Protein AF-R6FJ66-F1 (afdb_monomer)

Secondary structure (DSSP, 8-state):
-PPP-HHHHHTTTTSS--S-S--HHHHHHHHHHT-SHHHHHHHHHHHHHHHHHHHHHTEEEETTEEEE-TTSTTHHHHHHHHHHHHHH--TTEEEEE-SS-EEEEE----

Sequence (110 aa):
MGTINLDYIQKNNDVQNGETYLTEQNIRFLKRMFKDESVYIKHMETLWALRALTAKSCEIPQGKGVRYDKNNPIFRITEFTNELIGALLNDNINFSFDGEKVNHWKIFQR

Foldseek 3Di:
DDDDDVVVVVVVVVPPDPPDPQDPVNVVVVCVCCVDPVSLVVVLFVLVVLLVVLQVVQWDDDPPDTDGDCVPPSVVSNVVSVVVSVVSDDPQKDWDDDPPGIDMDGDDDD

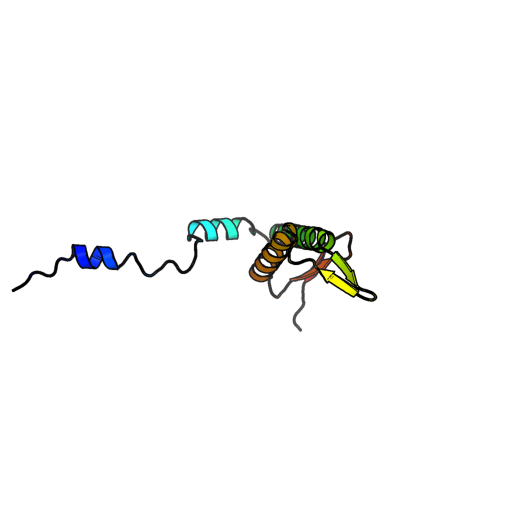pLDDT: mean 82.89, std 16.43, range [41.25, 95.94]

Structure (mmCIF, N/CA/C/O backbone):
data_AF-R6FJ66-F1
#
_entry.id   AF-R6FJ66-F1
#
loop_
_atom_site.group_PDB
_atom_site.id
_atom_site.type_symbol
_atom_site.label_atom_id
_atom_site.label_alt_id
_atom_site.label_comp_id
_atom_site.label_asym_id
_atom_site.label_entity_id
_atom_site.label_seq_id
_atom_site.pdbx_PDB_ins_code
_atom_site.Cartn_x
_atom_site.Cartn_y
_atom_site.Cartn_z
_atom_site.occupancy
_atom_site.B_iso_or_equiv
_atom_site.auth_seq_id
_atom_site.auth_comp_id
_atom_site.auth_asym_id
_atom_site.auth_atom_id
_atom_site.pdbx_PDB_model_num
ATOM 1 N N . MET A 1 1 ? -5.413 -47.742 40.037 1.00 41.38 1 MET A N 1
ATOM 2 C CA . MET A 1 1 ? -6.011 -46.420 39.758 1.00 41.38 1 MET A CA 1
ATOM 3 C C . MET A 1 1 ? -4.871 -45.469 39.444 1.00 41.38 1 MET A C 1
ATOM 5 O O . MET A 1 1 ? -4.157 -45.089 40.359 1.00 41.38 1 MET A O 1
ATOM 9 N N . GLY A 1 2 ? -4.607 -45.209 38.162 1.00 45.03 2 GLY A N 1
ATOM 10 C CA . GLY A 1 2 ? -3.568 -44.262 37.752 1.00 45.03 2 GLY A CA 1
ATOM 11 C C . GLY A 1 2 ? -4.144 -42.854 37.754 1.00 45.03 2 GLY A C 1
ATOM 12 O O . GLY A 1 2 ? -5.144 -42.604 37.085 1.00 45.03 2 GLY A O 1
ATOM 13 N N . THR A 1 3 ? -3.564 -41.960 3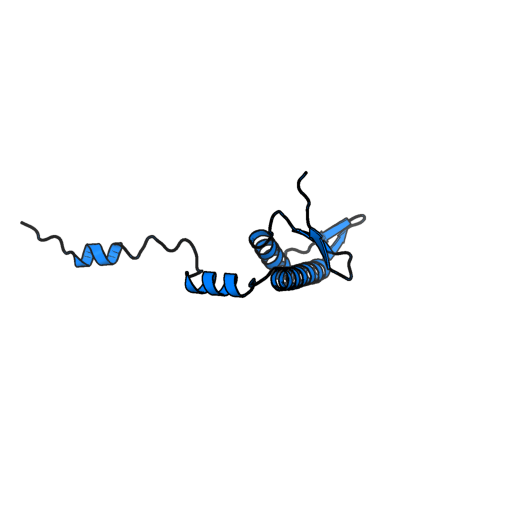8.545 1.00 52.62 3 THR A N 1
ATOM 14 C CA . THR A 1 3 ? -3.901 -40.538 38.561 1.00 52.62 3 THR A CA 1
ATOM 15 C C . THR A 1 3 ? -3.488 -39.906 37.236 1.00 52.62 3 THR A C 1
ATOM 17 O O . THR A 1 3 ? -2.328 -39.972 36.833 1.00 52.62 3 THR A O 1
ATOM 20 N N . ILE A 1 4 ? -4.454 -39.302 36.543 1.00 57.41 4 ILE A N 1
ATOM 21 C CA . ILE A 1 4 ? -4.186 -38.469 35.372 1.00 57.41 4 ILE A CA 1
ATOM 22 C C . ILE A 1 4 ? -3.432 -37.235 35.868 1.00 57.41 4 ILE A C 1
ATOM 24 O O . ILE A 1 4 ? -3.925 -36.497 36.720 1.00 57.41 4 ILE A O 1
ATOM 28 N N . ASN A 1 5 ? -2.221 -37.040 35.357 1.00 53.06 5 ASN A N 1
ATOM 29 C CA . ASN A 1 5 ? -1.408 -35.879 35.673 1.00 53.06 5 ASN A CA 1
ATOM 30 C C . ASN A 1 5 ? -1.975 -34.655 34.928 1.00 53.06 5 ASN A C 1
ATOM 32 O O . ASN A 1 5 ? -1.795 -34.520 33.717 1.00 53.06 5 ASN A O 1
ATOM 36 N N . LEU A 1 6 ? -2.704 -33.800 35.651 1.00 54.41 6 LEU A N 1
ATOM 37 C CA . LEU A 1 6 ? -3.357 -32.600 35.115 1.00 54.41 6 LEU A CA 1
ATOM 38 C C . LEU A 1 6 ? -2.350 -31.584 34.546 1.00 54.41 6 LEU A C 1
ATOM 40 O O . LEU A 1 6 ? -2.681 -30.888 33.586 1.00 54.41 6 LEU A O 1
ATOM 44 N N . ASP A 1 7 ? -1.099 -31.590 35.017 1.00 53.91 7 ASP A N 1
ATOM 45 C CA . ASP A 1 7 ? -0.034 -30.728 34.485 1.00 53.91 7 ASP A CA 1
ATOM 46 C C . ASP A 1 7 ? 0.358 -31.126 33.048 1.00 53.91 7 ASP A C 1
ATOM 48 O O . ASP A 1 7 ? 0.769 -30.288 32.243 1.00 53.91 7 ASP A O 1
ATOM 52 N N . TYR A 1 8 ? 0.175 -32.403 32.685 1.00 49.53 8 TYR A N 1
ATOM 53 C CA . TYR A 1 8 ? 0.399 -32.910 31.324 1.00 49.53 8 TYR A CA 1
ATOM 54 C C . TYR A 1 8 ? -0.713 -32.494 30.349 1.00 49.53 8 TYR A C 1
ATOM 56 O O . TYR A 1 8 ? -0.475 -32.394 29.144 1.00 49.53 8 TYR A O 1
ATOM 64 N N . ILE A 1 9 ? -1.921 -32.234 30.859 1.00 49.06 9 ILE A N 1
ATOM 65 C CA . ILE A 1 9 ? -3.049 -31.725 30.067 1.00 49.06 9 ILE A CA 1
ATOM 66 C C . ILE A 1 9 ? -2.917 -30.208 29.888 1.00 49.06 9 ILE A C 1
ATOM 68 O O . ILE A 1 9 ? -3.177 -29.695 28.803 1.00 49.06 9 ILE A O 1
ATOM 72 N N . GLN A 1 10 ? -2.422 -29.491 30.901 1.00 47.75 10 GLN A N 1
ATOM 73 C CA . GLN A 1 10 ? -2.192 -28.047 30.801 1.00 47.75 10 GLN A CA 1
ATOM 74 C C . GLN A 1 10 ? -1.061 -27.684 29.833 1.00 47.75 10 GLN A C 1
ATOM 76 O O . GLN A 1 10 ? -1.218 -26.748 29.058 1.00 47.75 10 GLN A O 1
ATOM 81 N N . LYS A 1 11 ? 0.021 -28.471 29.767 1.00 43.47 11 LYS A N 1
ATOM 82 C CA . LYS A 1 11 ? 1.126 -28.212 28.823 1.00 43.47 11 LYS A CA 1
ATOM 83 C C . LYS A 1 11 ? 0.779 -28.426 27.343 1.00 43.47 11 LYS A C 1
ATOM 85 O O . LYS A 1 11 ? 1.511 -27.945 26.486 1.00 43.47 11 LYS A O 1
ATOM 90 N N . ASN A 1 12 ? -0.304 -29.146 27.041 1.00 41.25 12 ASN A N 1
ATOM 91 C CA . ASN A 1 12 ? -0.724 -29.446 25.666 1.00 41.25 12 ASN A CA 1
ATOM 92 C C . ASN A 1 12 ? -1.862 -28.550 25.154 1.00 41.25 12 ASN A C 1
ATOM 94 O O . ASN A 1 12 ? -2.172 -28.601 23.967 1.00 41.25 12 ASN A O 1
ATOM 98 N N . ASN A 1 13 ? -2.448 -27.701 26.004 1.00 43.75 13 ASN A N 1
ATOM 99 C CA . ASN A 1 13 ? -3.465 -26.734 25.576 1.00 43.75 13 ASN A CA 1
ATOM 100 C C . ASN A 1 13 ? -2.880 -25.403 25.070 1.00 43.75 13 ASN A C 1
ATOM 102 O O . ASN A 1 13 ? -3.620 -24.596 24.516 1.00 43.75 13 ASN A O 1
ATOM 106 N N . ASP A 1 14 ? -1.565 -25.196 25.175 1.00 45.72 14 ASP A N 1
ATOM 107 C CA . ASP A 1 14 ? -0.898 -23.974 24.697 1.00 45.72 14 ASP A CA 1
ATOM 108 C C . ASP A 1 14 ? -0.414 -24.055 23.233 1.00 45.72 14 ASP A C 1
ATOM 110 O O . ASP A 1 14 ? 0.208 -23.119 22.733 1.00 45.72 14 ASP A O 1
ATOM 114 N N . VAL A 1 15 ? -0.685 -25.152 22.510 1.00 52.41 15 VAL A N 1
ATOM 115 C CA . VAL A 1 15 ? -0.075 -25.412 21.184 1.00 52.41 15 VAL A CA 1
ATOM 116 C C . VAL A 1 15 ? -1.051 -25.291 19.997 1.00 52.41 15 VAL A C 1
ATOM 118 O O . VAL A 1 15 ? -0.660 -25.553 18.865 1.00 52.41 15 VAL A O 1
ATOM 121 N N . GLN A 1 16 ? -2.298 -24.829 20.163 1.00 50.78 16 GLN A N 1
ATOM 122 C CA . GLN A 1 16 ? -3.231 -24.714 19.018 1.00 50.78 16 GLN A CA 1
ATOM 123 C C . GLN A 1 16 ? -4.141 -23.473 19.012 1.00 50.78 16 GLN A C 1
ATOM 125 O O . GLN A 1 16 ? -5.353 -23.609 18.923 1.00 50.78 16 GLN A O 1
ATOM 130 N N . ASN A 1 17 ? -3.588 -22.254 19.062 1.00 50.09 17 ASN A N 1
ATOM 131 C CA . ASN A 1 17 ? -4.396 -21.040 18.809 1.00 50.09 17 ASN A CA 1
ATOM 132 C C . ASN A 1 17 ? -3.659 -19.858 18.143 1.00 50.09 17 ASN A C 1
ATOM 134 O O . ASN A 1 17 ? -4.168 -18.741 18.113 1.00 50.09 17 ASN A O 1
ATOM 138 N N . GLY A 1 18 ? -2.460 -20.069 17.597 1.00 51.94 18 GLY A N 1
ATOM 139 C CA . GLY A 1 18 ? -1.685 -19.010 16.945 1.00 51.94 18 GLY A CA 1
ATOM 140 C C . GLY A 1 18 ? -1.737 -19.081 15.422 1.00 51.94 18 GLY A C 1
ATOM 141 O O . GLY A 1 18 ? -0.720 -19.392 14.814 1.00 51.94 18 GLY A O 1
ATOM 142 N N . GLU A 1 19 ? -2.881 -18.801 14.789 1.00 66.88 19 GLU A N 1
ATOM 143 C CA . GLU A 1 19 ? -2.974 -18.725 13.313 1.00 66.88 19 GLU A CA 1
ATOM 144 C C . GLU A 1 19 ? -2.171 -17.547 12.723 1.00 66.88 19 GLU A C 1
ATOM 146 O O . GLU A 1 19 ? -1.909 -17.492 11.523 1.00 66.88 19 GLU A O 1
ATOM 151 N N . THR A 1 20 ? -1.758 -16.590 13.559 1.00 80.50 20 THR A N 1
ATOM 152 C CA . THR A 1 20 ? -1.083 -15.364 13.133 1.00 80.50 20 THR A CA 1
ATOM 153 C C . THR A 1 20 ? -0.045 -14.890 14.151 1.00 80.50 20 THR A C 1
ATOM 155 O O . THR A 1 20 ? -0.195 -15.078 15.357 1.00 80.50 20 THR A O 1
ATOM 158 N N . TYR A 1 21 ? 0.998 -14.214 13.658 1.00 85.69 21 TYR A N 1
ATOM 159 C CA . TYR A 1 21 ? 1.987 -13.503 14.479 1.00 85.69 21 TYR A CA 1
ATOM 160 C 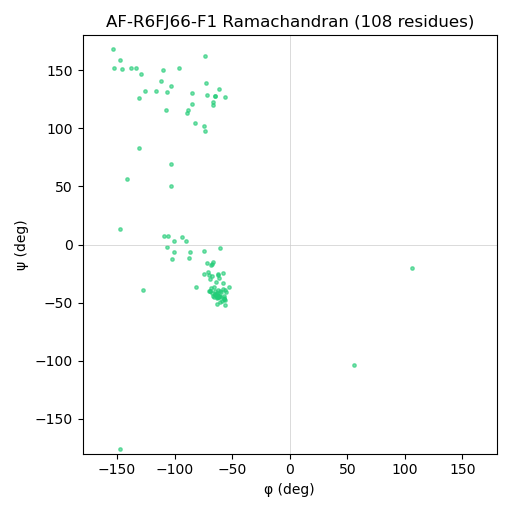C . TYR A 1 21 ? 1.443 -12.189 15.074 1.00 85.69 21 TYR A C 1
ATOM 162 O O . TYR A 1 21 ? 2.135 -11.529 15.850 1.00 85.69 21 TYR A O 1
ATOM 170 N N . LEU A 1 22 ? 0.222 -11.779 14.709 1.00 84.00 22 LEU A N 1
ATOM 171 C CA . LEU A 1 22 ? -0.431 -10.589 15.248 1.00 84.00 22 LEU A CA 1
ATOM 172 C C . LEU A 1 22 ? -1.210 -10.929 16.521 1.00 84.00 22 LEU A C 1
ATOM 174 O O . LEU A 1 22 ? -2.213 -11.635 16.488 1.00 84.00 22 LEU A O 1
ATOM 178 N N . THR A 1 23 ? -0.794 -10.352 17.644 1.00 89.75 23 THR A N 1
ATOM 179 C CA . THR A 1 23 ? -1.553 -10.408 18.900 1.00 89.75 23 THR A CA 1
ATOM 180 C C . THR A 1 23 ? -2.787 -9.505 18.839 1.00 89.75 23 THR A C 1
ATOM 182 O O . THR A 1 23 ? -2.842 -8.545 18.062 1.00 89.75 23 THR A O 1
ATOM 185 N N . GLU A 1 24 ? -3.754 -9.711 19.737 1.00 89.25 24 GLU A N 1
ATOM 186 C CA . GLU A 1 24 ? -4.890 -8.789 19.884 1.00 89.25 24 GLU A CA 1
ATOM 187 C C . GLU A 1 24 ? -4.458 -7.331 20.083 1.00 89.25 24 GLU A C 1
ATOM 189 O O . GLU A 1 24 ? -5.112 -6.402 19.600 1.00 89.25 24 GLU A O 1
ATOM 194 N N . GLN A 1 25 ? -3.358 -7.112 20.807 1.00 90.88 25 GLN A N 1
ATOM 195 C CA . GLN A 1 25 ? -2.818 -5.781 21.035 1.00 90.88 25 GLN A CA 1
ATOM 196 C C . GLN A 1 25 ? -2.330 -5.154 19.722 1.00 90.88 25 GLN A C 1
ATOM 198 O O . GLN A 1 25 ? -2.607 -3.976 19.481 1.00 90.88 25 GLN A O 1
ATOM 203 N N . ASN A 1 26 ? -1.692 -5.934 18.838 1.00 91.69 26 ASN A N 1
ATOM 204 C CA . ASN A 1 26 ? -1.311 -5.469 17.501 1.00 91.69 26 ASN A CA 1
ATOM 205 C C . ASN A 1 26 ? -2.545 -5.044 16.693 1.00 91.69 26 ASN A C 1
ATOM 207 O O . ASN A 1 26 ? -2.549 -3.959 16.114 1.00 91.69 26 ASN A O 1
ATOM 211 N N . ILE A 1 27 ? -3.621 -5.837 16.723 1.00 89.38 27 ILE A N 1
ATOM 212 C CA . ILE A 1 27 ? -4.874 -5.508 16.024 1.00 89.38 27 ILE A CA 1
ATOM 213 C C . ILE A 1 27 ? -5.507 -4.225 16.575 1.00 89.38 27 ILE A C 1
ATOM 215 O O . ILE A 1 27 ? -5.965 -3.376 15.807 1.00 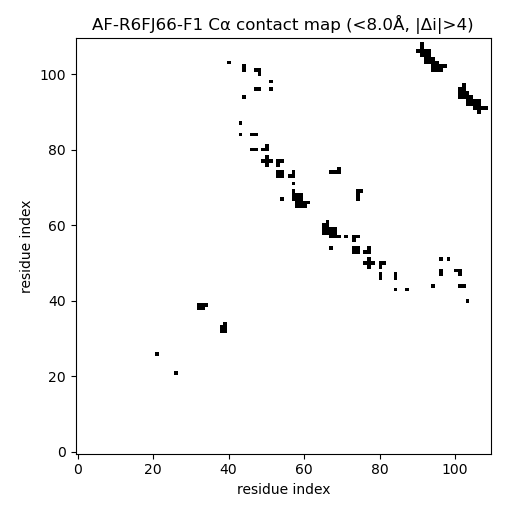89.38 27 ILE A O 1
ATOM 219 N N . ARG A 1 28 ? -5.513 -4.031 17.901 1.00 90.56 28 ARG A N 1
ATOM 220 C CA . ARG A 1 28 ? -6.013 -2.785 18.509 1.00 90.56 28 ARG A CA 1
ATOM 221 C C . ARG A 1 28 ? -5.191 -1.572 18.080 1.00 90.56 28 ARG A C 1
ATOM 223 O O . ARG A 1 28 ? -5.773 -0.516 17.840 1.00 90.56 28 ARG A O 1
ATOM 230 N N . PHE A 1 29 ? -3.869 -1.701 17.970 1.00 90.62 29 PHE A N 1
ATOM 231 C CA . PHE A 1 29 ? -3.026 -0.617 17.466 1.00 90.62 29 PHE A CA 1
ATOM 232 C C . PHE A 1 29 ? -3.294 -0.311 15.994 1.00 90.62 29 PHE A C 1
ATOM 234 O O . PHE A 1 29 ? -3.477 0.859 15.666 1.00 90.62 29 PHE A O 1
ATOM 241 N N . LEU A 1 30 ? -3.425 -1.332 15.142 1.00 88.06 30 LEU A N 1
ATOM 242 C CA . LEU A 1 30 ? -3.790 -1.151 13.734 1.00 88.06 30 LEU A CA 1
ATOM 243 C C . LEU A 1 30 ? -5.118 -0.400 13.594 1.00 88.06 30 LEU A C 1
ATOM 245 O O . LEU A 1 30 ? -5.187 0.602 12.891 1.00 88.06 30 LEU A O 1
ATOM 249 N N . LYS A 1 31 ? -6.152 -0.792 14.348 1.00 88.62 31 LYS A N 1
ATOM 250 C CA . LYS A 1 31 ? -7.442 -0.079 14.353 1.00 88.62 31 LYS A CA 1
ATOM 251 C C . LYS A 1 31 ? -7.304 1.396 14.745 1.00 88.62 31 LYS A C 1
ATOM 253 O O . LYS A 1 31 ? -7.968 2.246 14.164 1.00 88.62 31 LYS A O 1
ATOM 258 N N . ARG A 1 32 ? -6.431 1.721 15.705 1.00 90.62 32 ARG A N 1
ATOM 259 C CA . ARG A 1 32 ? -6.187 3.110 16.138 1.00 90.62 32 ARG A CA 1
ATOM 260 C C . ARG A 1 32 ? -5.457 3.952 15.093 1.00 90.62 32 ARG A C 1
ATOM 262 O O . ARG A 1 32 ? -5.632 5.168 15.101 1.00 90.62 32 ARG A O 1
ATOM 269 N N . MET A 1 33 ? -4.665 3.342 14.208 1.00 90.69 33 MET A N 1
ATOM 270 C CA . MET A 1 33 ? -4.032 4.065 13.097 1.00 90.69 33 MET A CA 1
ATOM 271 C C . MET A 1 33 ? -5.077 4.620 12.125 1.00 90.69 33 MET A C 1
ATOM 273 O O . MET A 1 33 ? -4.898 5.712 11.599 1.00 90.69 33 MET A O 1
ATOM 277 N N . PHE A 1 34 ? -6.201 3.924 11.956 1.00 90.44 34 PHE A N 1
ATOM 278 C CA . PHE A 1 34 ? -7.301 4.299 11.063 1.00 90.44 34 PHE A CA 1
ATOM 279 C C . PHE A 1 34 ? -8.482 4.898 11.840 1.00 90.44 34 PHE A C 1
ATOM 281 O O . PHE A 1 34 ? -9.623 4.468 11.702 1.00 90.44 34 PHE A O 1
ATOM 288 N N . LYS A 1 35 ? -8.197 5.879 12.708 1.00 89.00 35 LYS A N 1
ATOM 289 C CA . LYS A 1 35 ? -9.181 6.448 13.651 1.00 89.00 35 LYS A CA 1
ATOM 290 C C . LYS A 1 35 ? -10.383 7.140 12.994 1.00 89.00 35 LYS A C 1
ATOM 292 O O . LYS A 1 35 ? -11.428 7.257 13.625 1.00 89.00 35 LYS A O 1
ATOM 297 N N . ASP A 1 36 ? -10.213 7.634 11.772 1.00 92.00 36 ASP A N 1
ATOM 298 C CA . ASP A 1 36 ? -11.239 8.309 10.986 1.00 92.00 36 ASP A CA 1
ATOM 299 C C . ASP A 1 36 ? -10.952 8.158 9.484 1.00 92.00 36 ASP A C 1
ATOM 301 O O . ASP A 1 36 ? -9.871 7.718 9.078 1.00 92.00 36 ASP A O 1
ATOM 305 N N . GLU A 1 37 ? -11.934 8.523 8.659 1.00 89.56 37 GLU A N 1
ATOM 306 C CA . GLU A 1 37 ? -11.863 8.386 7.202 1.00 89.56 37 GLU A CA 1
ATOM 307 C C . GLU A 1 37 ? -10.710 9.197 6.584 1.00 89.56 37 GLU A C 1
ATOM 309 O O . GLU A 1 37 ? -10.020 8.708 5.692 1.00 89.56 37 GLU A O 1
ATOM 314 N N . SER A 1 38 ? -10.455 10.414 7.075 1.00 92.25 38 SER A N 1
ATOM 315 C CA . SER A 1 38 ? -9.392 11.281 6.548 1.00 92.25 38 SER A CA 1
ATOM 316 C C . SER A 1 38 ? -8.015 10.662 6.777 1.00 92.25 38 SER A C 1
ATOM 318 O O . SER A 1 38 ? -7.161 10.656 5.890 1.00 92.25 38 SER A O 1
ATOM 320 N N . VAL A 1 39 ? -7.798 10.108 7.968 1.00 93.06 39 VAL A N 1
ATOM 321 C CA . VAL A 1 39 ? -6.551 9.433 8.321 1.00 93.06 39 VAL A CA 1
ATOM 322 C C . VAL A 1 39 ? -6.404 8.124 7.556 1.00 93.06 39 VAL A C 1
ATOM 324 O O . VAL A 1 39 ? -5.304 7.831 7.088 1.00 93.06 39 VAL A O 1
ATOM 327 N N . TYR A 1 40 ? -7.487 7.363 7.387 1.00 92.81 40 TYR A N 1
ATOM 328 C CA . TYR A 1 40 ? -7.493 6.165 6.551 1.00 92.81 40 TYR A CA 1
ATOM 329 C C . TYR A 1 40 ? -7.040 6.466 5.122 1.00 92.81 40 TYR A C 1
ATOM 331 O O . TYR A 1 40 ? -6.075 5.863 4.651 1.00 92.81 40 TYR A O 1
ATOM 339 N N . ILE A 1 41 ? -7.658 7.460 4.482 1.00 93.06 41 ILE A N 1
ATOM 340 C CA . ILE A 1 41 ? -7.319 7.878 3.120 1.00 93.06 41 ILE A CA 1
ATOM 341 C C . ILE A 1 41 ? -5.834 8.245 3.014 1.00 93.06 41 ILE A C 1
ATOM 343 O O . ILE A 1 41 ? -5.149 7.707 2.152 1.00 93.06 41 ILE A O 1
ATOM 347 N N . LYS A 1 42 ? -5.298 9.058 3.933 1.00 93.50 42 LYS A N 1
ATOM 348 C CA . LYS A 1 42 ? -3.879 9.464 3.912 1.00 93.50 42 LYS A CA 1
ATOM 349 C C . LYS A 1 42 ? -2.905 8.288 4.000 1.00 93.50 42 LYS A C 1
ATOM 351 O O . LYS A 1 42 ? -1.877 8.272 3.319 1.00 93.50 42 LYS A O 1
ATOM 356 N N . HIS A 1 43 ? -3.204 7.299 4.844 1.00 94.19 43 HIS A N 1
ATOM 357 C CA . HIS A 1 43 ? -2.373 6.097 4.940 1.00 94.19 43 HIS A CA 1
ATOM 358 C C . HIS A 1 43 ? -2.461 5.268 3.657 1.00 94.19 43 HIS A C 1
ATOM 360 O O . HIS A 1 43 ? -1.431 4.816 3.158 1.00 94.19 43 HIS A O 1
ATOM 366 N N . MET A 1 44 ? -3.660 5.120 3.088 1.00 94.25 44 MET A N 1
ATOM 367 C CA . MET A 1 44 ? -3.844 4.425 1.815 1.00 94.25 44 MET A CA 1
ATOM 368 C C . MET A 1 44 ? -3.115 5.133 0.667 1.00 94.25 44 MET A C 1
ATOM 370 O O . MET A 1 44 ? -2.405 4.472 -0.084 1.00 94.25 44 MET A O 1
ATOM 374 N N . GLU A 1 45 ? -3.200 6.461 0.560 1.00 94.25 45 GLU A N 1
ATOM 375 C CA . GLU A 1 45 ? -2.445 7.253 -0.422 1.00 94.25 45 GLU A CA 1
ATOM 376 C C . GLU A 1 45 ? -0.938 7.029 -0.290 1.00 94.25 45 GLU A C 1
ATOM 378 O O . GLU A 1 45 ? -0.250 6.794 -1.282 1.00 94.25 45 GLU A O 1
ATOM 383 N N . THR A 1 46 ? -0.428 7.028 0.943 1.00 94.00 46 THR A N 1
ATOM 384 C CA . THR A 1 46 ? 0.993 6.782 1.212 1.00 94.00 46 THR A CA 1
ATOM 385 C C . THR A 1 46 ? 1.417 5.383 0.756 1.00 94.00 46 THR A C 1
ATOM 387 O O . THR A 1 46 ? 2.448 5.232 0.098 1.00 94.00 46 THR A O 1
ATOM 390 N N . LEU A 1 47 ? 0.618 4.354 1.060 1.00 95.00 47 LEU A N 1
ATOM 391 C CA . LEU A 1 47 ? 0.892 2.976 0.642 1.00 95.00 47 LEU A CA 1
ATOM 392 C C . LEU A 1 47 ? 0.841 2.820 -0.882 1.00 95.00 47 LEU A C 1
ATOM 394 O O . LEU A 1 47 ? 1.728 2.191 -1.461 1.00 95.00 47 LEU A O 1
ATOM 398 N N . TRP A 1 48 ? -0.151 3.420 -1.542 1.00 95.06 48 TRP A N 1
ATOM 399 C CA . TRP A 1 48 ? -0.278 3.402 -3.001 1.00 95.06 48 TRP A CA 1
ATOM 400 C C . TRP A 1 48 ? 0.890 4.106 -3.693 1.00 95.06 48 TRP A C 1
ATOM 402 O O . TRP A 1 48 ? 1.440 3.566 -4.656 1.00 95.06 48 TRP A O 1
ATOM 412 N N . ALA A 1 49 ? 1.314 5.264 -3.181 1.00 94.06 49 ALA A N 1
ATOM 413 C CA . ALA A 1 49 ? 2.476 5.982 -3.695 1.00 94.06 49 ALA A CA 1
ATOM 414 C C . ALA A 1 49 ? 3.762 5.154 -3.538 1.00 94.06 49 ALA A C 1
ATOM 416 O O . ALA A 1 49 ? 4.524 5.006 -4.495 1.00 94.06 49 ALA A O 1
ATOM 417 N N . LEU A 1 50 ? 3.981 4.543 -2.368 1.00 94.88 50 LEU A N 1
ATOM 418 C CA . LEU A 1 50 ? 5.141 3.679 -2.128 1.00 94.88 50 LEU A CA 1
ATOM 419 C C . LEU A 1 50 ? 5.145 2.455 -3.055 1.00 94.88 50 LEU A C 1
ATOM 421 O O . LEU A 1 50 ? 6.177 2.125 -3.648 1.00 94.88 50 LEU A O 1
ATOM 425 N N . ARG A 1 51 ? 3.992 1.798 -3.225 1.00 95.06 51 ARG A N 1
ATOM 426 C CA . ARG A 1 51 ? 3.834 0.675 -4.156 1.00 95.06 51 ARG A CA 1
ATOM 427 C C . ARG A 1 51 ? 4.201 1.086 -5.580 1.00 95.06 51 ARG A C 1
ATOM 429 O O . ARG A 1 51 ? 4.931 0.365 -6.251 1.00 95.06 51 ARG A O 1
ATOM 436 N N . ALA A 1 52 ? 3.717 2.237 -6.041 1.00 92.56 52 ALA A N 1
ATOM 437 C CA . ALA A 1 52 ? 3.990 2.721 -7.390 1.00 92.56 52 ALA A CA 1
ATOM 438 C C . ALA A 1 52 ? 5.475 3.057 -7.603 1.00 92.56 52 ALA A C 1
ATOM 440 O O . ALA A 1 52 ? 6.058 2.638 -8.600 1.00 92.56 52 ALA A O 1
ATOM 441 N N . LEU A 1 53 ? 6.107 3.755 -6.654 1.00 92.88 53 LEU A N 1
ATOM 442 C CA . LEU A 1 53 ? 7.532 4.106 -6.723 1.00 92.88 53 LEU A CA 1
ATOM 443 C C . LEU A 1 53 ? 8.432 2.865 -6.754 1.00 92.88 53 LEU A C 1
ATOM 445 O O . LEU A 1 53 ? 9.371 2.785 -7.549 1.00 92.88 53 LEU A O 1
ATOM 449 N N . THR A 1 54 ? 8.135 1.882 -5.907 1.00 94.50 54 THR A N 1
ATOM 450 C CA . THR A 1 54 ? 8.893 0.624 -5.855 1.00 94.50 54 THR A CA 1
ATOM 451 C C . THR A 1 54 ? 8.666 -0.229 -7.100 1.00 94.50 54 THR A C 1
ATOM 453 O O . THR A 1 54 ? 9.639 -0.740 -7.654 1.00 94.50 54 THR A O 1
ATOM 456 N N . ALA A 1 55 ? 7.430 -0.293 -7.611 1.00 93.00 55 ALA A N 1
ATOM 457 C CA . ALA A 1 55 ? 7.119 -0.984 -8.860 1.00 93.00 55 ALA A CA 1
ATOM 458 C C . ALA A 1 55 ? 7.880 -0.360 -10.033 1.00 93.00 55 ALA A C 1
ATOM 460 O O . ALA A 1 55 ? 8.578 -1.075 -10.747 1.00 93.00 55 ALA A O 1
ATOM 461 N N . LYS A 1 56 ? 7.826 0.975 -10.162 1.00 92.19 56 LYS A N 1
ATOM 462 C CA . LYS A 1 56 ? 8.535 1.750 -11.190 1.00 92.19 56 LYS A CA 1
ATOM 463 C C . LYS A 1 56 ? 10.043 1.505 -11.167 1.00 92.19 56 LYS A C 1
ATOM 465 O O . LYS A 1 56 ? 10.673 1.380 -12.210 1.00 92.19 56 LYS A O 1
ATOM 470 N N . SER A 1 57 ? 10.618 1.379 -9.973 1.00 92.50 57 SER A N 1
ATOM 471 C CA . SER A 1 57 ? 12.048 1.088 -9.789 1.00 92.50 57 SER A CA 1
ATOM 472 C C . SER A 1 57 ? 12.449 -0.321 -10.247 1.00 92.50 57 SER A C 1
ATOM 474 O O . SER A 1 57 ? 13.633 -0.591 -10.434 1.00 92.50 57 SER A O 1
ATOM 476 N N . CYS A 1 58 ? 11.476 -1.218 -10.426 1.00 94.38 58 CYS A N 1
ATOM 477 C CA . CYS A 1 58 ? 11.674 -2.583 -10.907 1.00 94.38 58 CYS A CA 1
ATOM 478 C C . CYS A 1 58 ? 11.214 -2.760 -12.364 1.00 94.38 58 CYS A C 1
ATOM 480 O O . CYS A 1 58 ? 11.162 -3.891 -12.846 1.00 94.38 58 CYS A O 1
ATOM 482 N N . GLU A 1 59 ? 10.836 -1.691 -13.070 1.00 94.25 59 GLU A N 1
ATOM 483 C CA . GLU A 1 59 ? 10.342 -1.786 -14.445 1.00 94.25 59 GLU A CA 1
ATOM 484 C C . GLU A 1 59 ? 11.459 -2.129 -15.433 1.00 94.25 59 GLU A C 1
ATOM 486 O O . GLU A 1 59 ? 12.493 -1.471 -15.517 1.00 94.25 59 GLU A O 1
ATOM 491 N N . ILE A 1 60 ? 11.204 -3.157 -16.236 1.00 92.62 60 ILE A N 1
ATOM 492 C CA . ILE A 1 60 ? 11.974 -3.536 -17.409 1.00 92.62 60 ILE A CA 1
ATOM 493 C C . ILE A 1 60 ? 11.122 -3.177 -18.634 1.00 92.62 60 ILE A C 1
ATOM 495 O O . ILE A 1 60 ? 10.055 -3.778 -18.833 1.00 92.62 60 ILE A O 1
ATOM 499 N N . PRO A 1 61 ? 11.576 -2.242 -19.486 1.00 87.75 61 PRO A N 1
ATOM 500 C CA . PRO A 1 61 ? 10.907 -1.946 -20.746 1.00 87.75 61 PRO A CA 1
ATOM 501 C C . PRO A 1 61 ? 10.772 -3.211 -21.605 1.00 87.75 61 PRO A C 1
ATOM 503 O O . PRO A 1 61 ? 11.764 -3.888 -21.879 1.00 87.75 61 PRO A O 1
ATOM 506 N N . GLN A 1 62 ? 9.556 -3.536 -22.053 1.00 84.50 62 GLN A N 1
ATOM 507 C CA . GLN A 1 62 ? 9.301 -4.689 -22.918 1.00 84.50 62 GLN A CA 1
ATOM 508 C C . GLN A 1 62 ? 8.443 -4.285 -24.121 1.00 84.50 62 GLN A C 1
ATOM 510 O O . GLN A 1 62 ? 7.229 -4.486 -24.145 1.00 84.50 62 GLN A O 1
ATOM 515 N N . GLY A 1 63 ? 9.081 -3.742 -25.161 1.00 82.50 63 GLY A N 1
ATOM 516 C CA . GLY A 1 63 ? 8.416 -3.390 -26.420 1.00 82.50 63 GLY A CA 1
ATOM 517 C C . GLY A 1 63 ? 7.232 -2.435 -26.214 1.00 82.50 63 GLY A C 1
ATOM 518 O O . GLY A 1 63 ? 7.434 -1.248 -25.997 1.00 82.50 63 GLY A O 1
ATOM 519 N N . LYS A 1 64 ? 5.998 -2.957 -26.290 1.00 78.94 64 LYS A N 1
ATOM 520 C CA . LYS A 1 64 ? 4.743 -2.199 -26.095 1.00 78.94 64 LYS A CA 1
ATOM 521 C C . LYS A 1 64 ? 4.196 -2.232 -24.660 1.00 78.94 64 LYS A C 1
ATOM 523 O O . LYS A 1 64 ? 3.082 -1.771 -24.432 1.00 78.94 64 LYS A O 1
ATOM 528 N N . GLY A 1 65 ? 4.928 -2.804 -23.711 1.00 82.75 65 GLY A N 1
ATOM 529 C CA . GLY A 1 65 ? 4.479 -2.951 -22.334 1.00 82.75 65 GLY A CA 1
ATOM 530 C C . GLY A 1 65 ? 5.613 -2.877 -21.324 1.00 82.75 65 GLY A C 1
ATOM 531 O O . GLY A 1 65 ? 6.777 -2.633 -21.654 1.00 82.75 65 GLY A O 1
ATOM 532 N N . VAL A 1 66 ? 5.236 -3.102 -20.073 1.00 86.44 66 VAL A N 1
ATOM 533 C CA . VAL A 1 66 ? 6.134 -3.092 -18.924 1.00 86.44 66 VAL A CA 1
ATOM 534 C C . VAL A 1 66 ? 6.158 -4.490 -18.325 1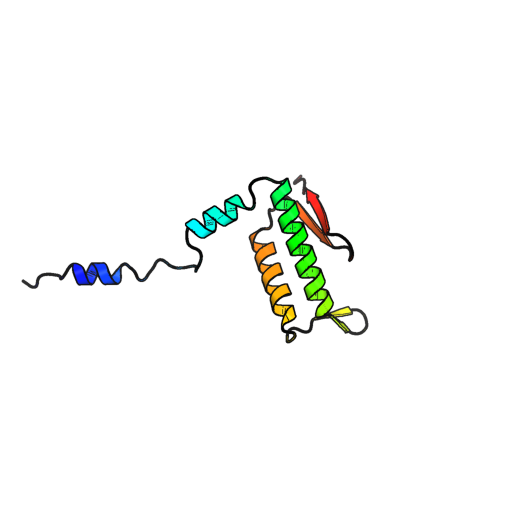.00 86.44 66 VAL A C 1
ATOM 536 O O . VAL A 1 66 ? 5.110 -5.094 -18.091 1.00 86.44 66 VAL A O 1
ATOM 539 N N . ARG A 1 67 ? 7.362 -5.002 -18.068 1.00 91.25 67 ARG A N 1
ATOM 540 C CA . ARG A 1 67 ? 7.578 -6.174 -17.218 1.00 91.25 67 ARG A CA 1
ATOM 541 C C . ARG A 1 67 ? 8.243 -5.712 -15.931 1.00 91.25 67 ARG A C 1
ATOM 543 O O . ARG A 1 67 ? 9.013 -4.767 -15.964 1.00 91.25 67 ARG A O 1
ATOM 550 N N . TYR A 1 68 ? 8.007 -6.397 -14.821 1.00 92.19 68 TYR A N 1
ATOM 551 C CA . TYR A 1 68 ? 8.699 -6.106 -13.565 1.00 92.19 68 TYR A CA 1
ATOM 552 C C . TYR A 1 68 ? 9.797 -7.139 -13.291 1.00 92.19 68 TYR A C 1
ATOM 554 O O . TYR A 1 68 ? 9.576 -8.341 -13.473 1.00 92.19 68 TYR A O 1
ATOM 562 N N . ASP A 1 69 ? 10.973 -6.681 -12.862 1.00 94.38 69 ASP A N 1
ATOM 563 C CA . ASP A 1 69 ? 12.044 -7.532 -12.348 1.00 94.38 69 ASP A CA 1
ATOM 564 C C . ASP A 1 69 ? 11.693 -8.043 -10.949 1.00 94.38 69 ASP A C 1
ATOM 566 O O . ASP A 1 69 ? 11.905 -7.364 -9.946 1.00 94.38 69 ASP A O 1
ATOM 570 N N . LYS A 1 70 ? 11.172 -9.267 -10.880 1.00 93.25 70 LYS A N 1
ATOM 571 C CA . LYS A 1 70 ? 10.799 -9.896 -9.608 1.00 93.25 70 LYS A CA 1
ATOM 572 C C . LYS A 1 70 ? 11.995 -10.312 -8.748 1.00 93.25 70 LYS A C 1
ATOM 574 O O . LYS A 1 70 ? 11.811 -10.591 -7.571 1.00 93.25 70 LYS A O 1
ATOM 579 N N . ASN A 1 71 ? 13.200 -10.372 -9.318 1.00 93.88 71 ASN A N 1
ATOM 580 C CA . ASN A 1 71 ? 14.410 -10.716 -8.570 1.00 93.88 71 ASN A CA 1
ATOM 581 C C . ASN A 1 71 ? 15.061 -9.485 -7.927 1.00 93.88 71 ASN A C 1
ATOM 583 O O . ASN A 1 71 ? 15.957 -9.629 -7.094 1.00 93.88 71 ASN A O 1
ATOM 587 N N . ASN A 1 72 ? 14.625 -8.276 -8.296 1.00 93.06 72 ASN A N 1
ATOM 588 C CA . ASN A 1 72 ? 15.092 -7.054 -7.663 1.00 93.06 72 ASN A CA 1
ATOM 589 C C . ASN A 1 72 ? 14.639 -7.042 -6.189 1.00 93.06 72 ASN A C 1
ATOM 591 O O . ASN A 1 72 ? 13.444 -7.191 -5.923 1.00 93.06 72 ASN A O 1
ATOM 595 N N . PRO A 1 73 ? 15.541 -6.825 -5.212 1.00 93.25 73 PRO A N 1
ATOM 596 C CA . PRO A 1 73 ? 15.177 -6.806 -3.794 1.00 93.25 73 PRO A CA 1
ATOM 597 C C . PRO A 1 73 ? 14.105 -5.758 -3.446 1.00 93.25 73 PRO A C 1
ATOM 599 O O . PRO A 1 73 ? 13.376 -5.932 -2.470 1.00 93.25 73 PRO A O 1
ATOM 602 N N . ILE A 1 74 ? 13.968 -4.694 -4.247 1.00 95.12 74 ILE A N 1
ATOM 603 C CA . ILE A 1 74 ? 12.929 -3.6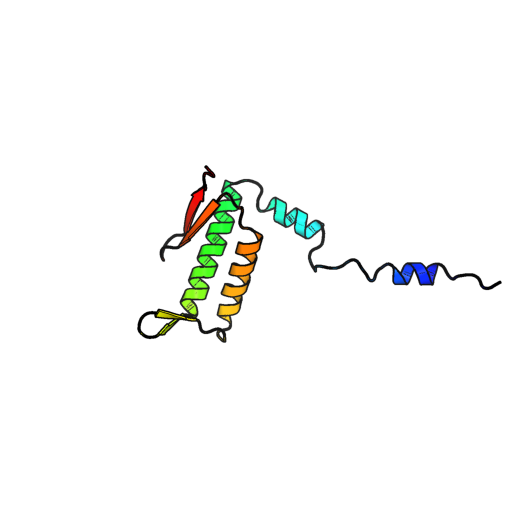67 -4.088 1.00 95.12 74 ILE A CA 1
ATOM 604 C C . ILE A 1 74 ? 11.534 -4.222 -4.406 1.00 95.12 74 ILE A C 1
ATOM 606 O O . ILE A 1 74 ? 10.559 -3.788 -3.792 1.00 95.12 74 ILE A O 1
ATOM 610 N N . PHE A 1 75 ? 11.420 -5.212 -5.299 1.00 95.06 75 PHE A N 1
ATOM 611 C CA . PHE A 1 75 ? 10.131 -5.770 -5.718 1.00 95.06 75 PHE A CA 1
ATOM 612 C C . PHE A 1 75 ? 9.360 -6.391 -4.546 1.00 95.06 75 PHE A C 1
ATOM 614 O O . PHE A 1 75 ? 8.135 -6.303 -4.490 1.00 95.06 75 PHE A O 1
ATOM 621 N N . ARG A 1 76 ? 10.074 -6.894 -3.529 1.00 95.31 76 ARG A N 1
ATOM 622 C CA . ARG A 1 76 ? 9.469 -7.374 -2.278 1.00 95.31 76 ARG A CA 1
ATOM 623 C C . ARG A 1 76 ? 8.653 -6.291 -1.563 1.00 95.31 76 ARG A C 1
ATOM 625 O O . ARG A 1 76 ? 7.650 -6.601 -0.927 1.00 95.31 76 ARG A O 1
ATOM 632 N N . ILE A 1 77 ? 9.057 -5.022 -1.661 1.00 95.94 77 ILE A N 1
ATOM 633 C CA . ILE A 1 77 ? 8.297 -3.896 -1.097 1.00 95.94 77 ILE A CA 1
ATOM 634 C C . ILE A 1 77 ? 7.012 -3.682 -1.901 1.00 95.94 77 ILE A C 1
ATOM 636 O O . ILE A 1 77 ? 5.958 -3.438 -1.315 1.00 95.94 77 ILE A O 1
ATOM 640 N N . THR A 1 78 ? 7.071 -3.813 -3.228 1.00 95.19 78 THR A N 1
ATOM 641 C CA . THR A 1 78 ? 5.884 -3.755 -4.091 1.00 95.19 78 THR A CA 1
ATOM 642 C C . THR A 1 78 ? 4.885 -4.859 -3.742 1.00 95.19 78 THR A C 1
ATOM 644 O O . THR A 1 78 ? 3.699 -4.570 -3.604 1.00 95.19 78 THR A O 1
ATOM 647 N N . GLU A 1 79 ? 5.344 -6.096 -3.542 1.00 95.19 79 GLU A N 1
ATOM 648 C CA . GLU A 1 79 ? 4.483 -7.218 -3.135 1.00 95.19 79 GLU A CA 1
ATOM 649 C C . GLU A 1 79 ? 3.865 -6.980 -1.755 1.00 95.19 79 GLU A C 1
ATOM 651 O O . GLU A 1 79 ? 2.643 -6.996 -1.618 1.00 95.19 79 GLU A O 1
ATOM 656 N N . PHE A 1 80 ? 4.691 -6.647 -0.759 1.00 95.88 80 PHE A N 1
ATOM 657 C CA . PHE A 1 80 ? 4.228 -6.370 0.600 1.00 95.88 80 PHE A CA 1
ATOM 658 C C . PHE A 1 80 ? 3.195 -5.237 0.650 1.00 95.88 80 PHE A C 1
ATOM 660 O O . PHE A 1 80 ? 2.147 -5.364 1.280 1.00 95.88 80 PHE A O 1
ATOM 667 N N . THR A 1 81 ? 3.467 -4.119 -0.026 1.00 95.88 81 THR A N 1
ATOM 668 C CA . THR A 1 81 ? 2.529 -2.988 -0.065 1.00 95.88 81 THR A CA 1
ATOM 669 C C . THR A 1 81 ? 1.242 -3.349 -0.797 1.00 95.88 81 THR A C 1
ATOM 671 O O . THR A 1 81 ? 0.176 -2.934 -0.359 1.00 95.88 81 THR A O 1
ATOM 674 N N . ASN A 1 82 ? 1.306 -4.153 -1.863 1.00 94.69 82 ASN A N 1
ATOM 675 C CA . ASN A 1 82 ? 0.123 -4.640 -2.568 1.00 94.69 82 ASN A CA 1
ATOM 676 C C . ASN A 1 82 ? -0.761 -5.529 -1.679 1.00 94.69 82 ASN A C 1
ATOM 678 O O . ASN A 1 82 ? -1.975 -5.340 -1.656 1.00 94.69 82 ASN A O 1
ATOM 682 N N . GLU A 1 83 ? -0.167 -6.461 -0.931 1.00 94.94 83 GLU A N 1
ATOM 683 C CA . GLU A 1 83 ? -0.889 -7.305 0.030 1.00 94.94 83 GLU A CA 1
ATOM 684 C C . GLU A 1 83 ? -1.510 -6.477 1.158 1.00 94.94 83 GLU A C 1
ATOM 686 O O . GLU A 1 83 ? -2.691 -6.635 1.468 1.00 94.94 83 GLU A O 1
ATOM 691 N N . LEU A 1 84 ? -0.745 -5.542 1.729 1.00 93.50 84 LEU A N 1
ATOM 692 C CA . LEU A 1 84 ? -1.224 -4.673 2.800 1.00 93.50 84 LEU A CA 1
ATOM 693 C C . LEU A 1 84 ? -2.370 -3.769 2.330 1.00 93.50 84 LEU A C 1
ATOM 695 O O . LEU A 1 84 ? -3.359 -3.621 3.041 1.00 93.50 84 LEU A O 1
ATOM 699 N N . ILE A 1 85 ? -2.272 -3.197 1.128 1.00 94.00 85 ILE A N 1
ATOM 700 C CA . ILE A 1 85 ? -3.371 -2.443 0.512 1.00 94.00 85 ILE A CA 1
ATOM 701 C C . ILE A 1 85 ? -4.598 -3.341 0.366 1.00 94.00 85 ILE A C 1
ATOM 703 O O . ILE A 1 85 ? -5.677 -2.939 0.785 1.00 94.00 85 ILE A O 1
ATOM 707 N N . GLY A 1 86 ? -4.440 -4.554 -0.176 1.00 90.94 86 GLY A N 1
ATOM 708 C CA . GLY A 1 86 ? -5.539 -5.509 -0.331 1.00 90.94 86 GLY A CA 1
ATOM 709 C C . GLY A 1 86 ? -6.252 -5.815 0.987 1.00 90.94 86 GLY A C 1
ATOM 710 O O . GLY A 1 86 ? -7.477 -5.840 1.026 1.00 90.94 86 GLY A O 1
ATOM 711 N N . ALA A 1 87 ? -5.500 -5.966 2.078 1.00 89.31 87 ALA A N 1
ATOM 712 C CA . ALA A 1 87 ? -6.053 -6.203 3.411 1.00 89.31 87 ALA A CA 1
ATOM 713 C C . ALA A 1 87 ? -6.752 -4.976 4.029 1.00 89.31 87 ALA A C 1
ATOM 715 O O . ALA A 1 87 ? -7.581 -5.128 4.925 1.00 89.31 87 ALA A O 1
ATOM 716 N N . LEU A 1 88 ? -6.395 -3.765 3.594 1.00 90.88 88 LEU A N 1
ATOM 717 C CA . LEU A 1 88 ? -6.906 -2.505 4.138 1.00 90.88 88 LEU A CA 1
ATOM 718 C C . LEU A 1 88 ? -7.983 -1.850 3.265 1.00 90.88 88 LEU A C 1
ATOM 720 O O . LEU A 1 88 ? -8.615 -0.893 3.716 1.00 90.88 88 LEU A O 1
ATOM 724 N N . LEU A 1 89 ? -8.182 -2.300 2.024 1.00 89.38 89 LEU A N 1
ATOM 725 C CA . LEU A 1 89 ? -9.187 -1.738 1.124 1.00 89.38 89 LEU A CA 1
ATOM 726 C C . LEU A 1 89 ? -10.594 -1.901 1.708 1.00 89.38 89 LEU A C 1
ATOM 728 O O . LEU A 1 89 ? -10.975 -2.962 2.192 1.00 89.38 89 LEU A O 1
ATOM 732 N N . ASN A 1 90 ? -11.356 -0.813 1.654 1.00 80.69 90 ASN A N 1
ATOM 733 C CA . ASN A 1 90 ? -12.759 -0.772 2.031 1.00 80.69 90 ASN A CA 1
ATOM 734 C C . ASN A 1 90 ? -13.600 -0.660 0.753 1.00 80.69 90 ASN A C 1
ATOM 736 O O . ASN A 1 90 ? -13.325 0.207 -0.078 1.00 80.69 90 ASN A O 1
ATOM 740 N N . ASP A 1 91 ? -14.631 -1.496 0.611 1.00 78.56 91 ASP A N 1
ATOM 741 C CA . ASP A 1 91 ? -15.445 -1.674 -0.609 1.00 78.56 91 ASP A CA 1
ATOM 742 C C . ASP A 1 91 ? -16.184 -0.409 -1.097 1.00 78.56 91 ASP A C 1
ATOM 744 O O . ASP A 1 91 ? -16.856 -0.421 -2.128 1.00 78.56 91 ASP A O 1
ATOM 748 N N . ASN A 1 92 ? -16.085 0.700 -0.364 1.00 84.00 92 ASN A N 1
ATOM 749 C CA . ASN A 1 92 ? -16.726 1.972 -0.669 1.00 84.00 92 ASN A CA 1
ATOM 750 C C . ASN A 1 92 ? -15.766 3.064 -1.175 1.00 84.00 92 ASN A C 1
ATOM 752 O O . ASN A 1 92 ? -16.240 4.159 -1.486 1.00 84.00 92 ASN A O 1
ATOM 756 N N . ILE A 1 93 ? -14.453 2.816 -1.262 1.00 87.94 93 ILE A N 1
ATOM 757 C CA . ILE A 1 93 ? -13.459 3.793 -1.737 1.00 87.94 93 ILE A CA 1
ATOM 758 C C . ILE A 1 93 ? -12.547 3.149 -2.789 1.00 87.94 93 ILE A C 1
ATOM 760 O O . ILE A 1 93 ? -11.890 2.145 -2.533 1.00 87.94 93 ILE A O 1
ATOM 764 N N . ASN A 1 94 ? -12.456 3.780 -3.961 1.00 89.50 94 ASN A N 1
ATOM 765 C CA . ASN A 1 94 ? -11.506 3.422 -5.015 1.00 89.50 94 ASN A CA 1
ATOM 766 C C . ASN A 1 94 ? -10.242 4.282 -4.956 1.00 89.50 94 ASN A C 1
ATOM 768 O O . ASN A 1 94 ? -10.302 5.449 -4.567 1.00 89.50 94 ASN A O 1
ATOM 772 N N . PHE A 1 95 ? -9.126 3.716 -5.424 1.00 91.38 95 PHE A N 1
ATOM 773 C CA . PHE A 1 95 ? -7.825 4.378 -5.540 1.00 91.38 95 PHE A CA 1
ATOM 774 C C . PHE A 1 95 ? -7.237 4.197 -6.947 1.00 91.38 95 PHE A C 1
ATOM 776 O O . PHE A 1 95 ? -7.410 3.155 -7.576 1.00 91.38 95 PHE A O 1
ATOM 783 N N . SER A 1 96 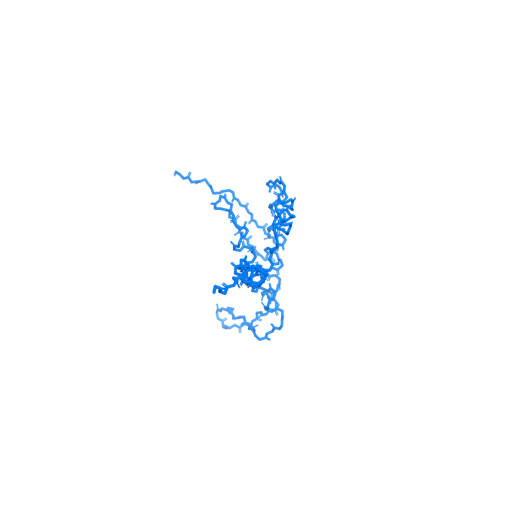? -6.504 5.201 -7.430 1.00 88.50 96 SER A N 1
ATOM 784 C CA . SER A 1 96 ? -5.695 5.136 -8.655 1.00 88.50 96 SER A CA 1
ATOM 785 C C . SER A 1 96 ? -4.443 6.006 -8.527 1.00 88.50 96 SER A C 1
ATOM 787 O O . SER A 1 96 ? -4.420 6.934 -7.723 1.00 88.50 96 SER A O 1
ATOM 789 N N . PHE A 1 97 ? -3.412 5.733 -9.325 1.00 85.44 97 PHE A N 1
ATOM 790 C CA . PHE A 1 97 ? -2.193 6.542 -9.393 1.00 85.44 97 PHE A CA 1
ATOM 791 C C . PHE A 1 97 ? -1.935 6.951 -10.842 1.00 85.44 97 PHE A C 1
ATOM 793 O O . PHE A 1 97 ? -1.989 6.101 -11.729 1.00 85.44 97 PHE A O 1
ATOM 800 N N . ASP A 1 98 ? -1.661 8.232 -11.083 1.00 85.50 98 ASP A N 1
ATOM 801 C CA . ASP A 1 98 ? -1.445 8.779 -12.434 1.00 85.50 98 ASP A CA 1
ATOM 802 C C . ASP A 1 98 ? 0.034 8.982 -12.801 1.00 85.50 98 ASP A C 1
ATOM 804 O O . ASP A 1 98 ? 0.342 9.438 -13.900 1.00 85.50 98 ASP A O 1
ATOM 808 N N . GLY A 1 99 ? 0.958 8.604 -11.915 1.00 79.06 99 GLY A N 1
ATOM 809 C CA . GLY A 1 99 ? 2.394 8.825 -12.098 1.00 79.06 99 GLY A CA 1
ATOM 810 C C . GLY A 1 99 ? 2.955 9.929 -11.207 1.00 79.06 99 GLY A C 1
ATOM 811 O O . GLY A 1 99 ? 4.157 9.917 -10.936 1.00 79.06 99 GLY A O 1
ATOM 812 N N . GLU A 1 100 ? 2.099 10.821 -10.705 1.00 84.94 100 GLU A N 1
ATOM 813 C CA . GLU A 1 100 ? 2.493 11.954 -9.864 1.00 84.94 100 GLU A CA 1
ATOM 814 C C . GLU A 1 100 ? 1.702 12.001 -8.556 1.00 84.94 100 GLU A C 1
ATOM 816 O O . GLU A 1 100 ? 2.277 12.260 -7.497 1.00 84.94 100 GLU A O 1
ATOM 821 N N . LYS A 1 101 ? 0.402 11.692 -8.597 1.00 89.94 101 LYS A N 1
ATOM 822 C CA . LYS A 1 101 ? -0.475 11.698 -7.425 1.00 89.94 101 LYS A CA 1
ATOM 823 C C . LYS A 1 101 ? -1.345 10.452 -7.337 1.00 89.94 101 LYS A C 1
ATOM 825 O O . LYS A 1 101 ? -1.723 9.827 -8.331 1.00 89.94 101 LYS A O 1
ATOM 830 N N . VAL A 1 102 ? -1.697 10.112 -6.100 1.00 92.38 102 VAL A N 1
ATOM 831 C CA . VAL A 1 102 ? -2.770 9.157 -5.823 1.00 92.38 102 VAL A CA 1
ATOM 832 C C . VAL A 1 102 ? -4.093 9.920 -5.844 1.00 92.38 102 VAL A C 1
ATOM 834 O O . VAL A 1 102 ? -4.218 10.975 -5.232 1.00 92.38 102 VAL A O 1
ATOM 837 N N . AS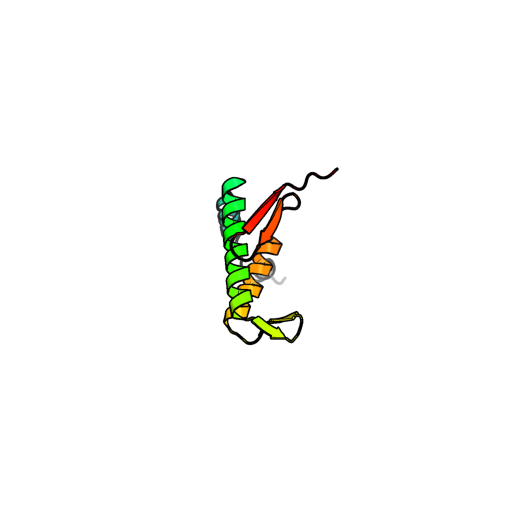N A 1 103 ? -5.072 9.398 -6.576 1.00 91.94 103 ASN A N 1
ATOM 838 C CA . ASN A 1 103 ? -6.441 9.896 -6.614 1.00 91.94 103 ASN A CA 1
ATOM 839 C C . ASN A 1 103 ? -7.358 8.859 -5.961 1.00 91.94 103 ASN A C 1
ATOM 841 O O . ASN A 1 103 ? -7.194 7.660 -6.202 1.00 91.94 103 ASN A O 1
ATOM 845 N N . HIS A 1 104 ? -8.353 9.307 -5.197 1.00 91.94 104 HIS A N 1
ATOM 846 C CA . HIS A 1 104 ? -9.336 8.429 -4.565 1.00 91.94 104 HIS A CA 1
ATOM 847 C C . HIS A 1 104 ? -10.758 9.003 -4.659 1.00 91.94 104 HIS A C 1
ATOM 849 O O . HIS A 1 104 ? -10.945 10.218 -4.731 1.00 91.94 104 HIS A O 1
ATOM 855 N N . TRP A 1 105 ? -11.774 8.139 -4.669 1.00 92.06 105 TRP A N 1
ATOM 856 C CA . TRP A 1 105 ? -13.186 8.546 -4.723 1.00 92.06 105 TRP A CA 1
ATOM 857 C C . TRP A 1 105 ? -14.107 7.507 -4.083 1.00 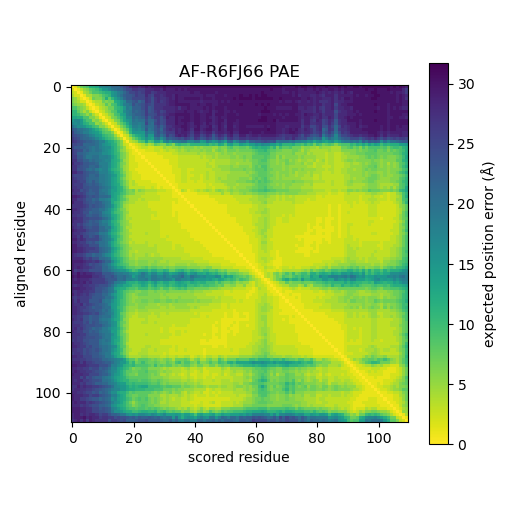92.06 105 TRP A C 1
ATOM 859 O O . TRP A 1 105 ? -13.812 6.312 -4.090 1.00 92.06 105 TRP A O 1
ATOM 869 N N . LYS A 1 106 ? -15.246 7.963 -3.546 1.00 88.88 106 LYS A N 1
ATOM 870 C CA . LYS A 1 106 ? -16.283 7.069 -3.017 1.00 88.88 106 LYS A CA 1
ATOM 871 C C . LYS A 1 106 ? -17.020 6.364 -4.150 1.00 88.88 106 LYS A C 1
ATOM 873 O O . LYS A 1 106 ? -17.366 6.981 -5.158 1.00 88.88 106 LYS A O 1
ATOM 878 N N . ILE A 1 107 ? -17.295 5.082 -3.954 1.00 83.94 107 ILE A N 1
ATOM 879 C CA . ILE A 1 107 ? -18.171 4.297 -4.816 1.00 83.94 107 ILE A CA 1
ATOM 880 C C . ILE A 1 107 ? -19.585 4.435 -4.260 1.00 83.94 107 ILE A C 1
ATOM 882 O O . ILE A 1 107 ? -19.885 3.958 -3.168 1.00 83.94 107 ILE A O 1
ATOM 886 N N . PHE A 1 108 ? -20.463 5.092 -5.010 1.00 77.81 108 PHE A N 1
ATOM 887 C CA . PHE A 1 108 ? -21.891 5.051 -4.719 1.00 77.81 108 PHE A CA 1
ATOM 888 C C . PHE A 1 108 ? -22.441 3.760 -5.323 1.00 77.81 108 PHE A C 1
ATOM 890 O O . PHE A 1 108 ? -22.555 3.649 -6.546 1.00 77.81 108 PHE A O 1
ATOM 897 N N . GLN A 1 109 ? -22.719 2.762 -4.481 1.00 62.78 109 GLN A N 1
ATOM 898 C CA . GLN A 1 109 ? -23.489 1.601 -4.920 1.00 62.78 109 GLN A CA 1
ATOM 899 C C . GLN A 1 109 ? -24.904 2.085 -5.274 1.00 62.78 109 GLN A C 1
ATOM 901 O O . GLN A 1 109 ? -25.507 2.838 -4.507 1.00 62.78 109 GLN A O 1
ATOM 906 N N . ARG A 1 110 ? -25.360 1.746 -6.484 1.00 49.53 110 ARG A N 1
ATOM 907 C CA . ARG A 1 110 ? -26.719 2.029 -6.964 1.00 49.53 110 ARG A CA 1
ATOM 908 C C . ARG A 1 110 ? -27.736 1.135 -6.277 1.00 49.53 110 ARG A C 1
ATOM 910 O O . ARG A 1 110 ? -27.390 -0.043 -6.044 1.00 49.53 110 ARG A O 1
#

Nearest PDB structures (foldseek):
  8i7r-assembly1_D5  TM=2.888E-01  e=8.098E+00  Mus musculus

Mean predicted aligned error: 10.37 Å

Solvent-accessible surface area (backbone atoms only — not comparable to full-atom values): 6815 Å² total; per-residue (Å²): 136,85,81,80,61,64,69,66,56,59,70,62,69,78,76,79,80,74,94,56,94,68,49,72,67,52,54,54,51,56,54,58,66,47,73,43,71,72,50,37,50,54,52,50,43,53,44,52,48,51,24,51,56,31,41,60,74,25,56,40,87,45,93,95,48,79,42,70,42,76,83,42,80,54,32,57,54,23,52,52,36,50,52,52,47,64,75,65,63,52,100,49,56,48,76,48,72,80,88,85,54,68,48,73,47,74,56,80,82,130

Radius of gyration: 21.96 Å; Cα contacts (8 Å, |Δi|>4): 84; chains: 1; bounding box: 42×58×66 Å